Protein AF-F7L0E1-F1 (afdb_monomer)

Foldseek 3Di:
DPPDDPPDAEEEEEEEPAAPPDHPVVVVVVQVVCVVRVHHYDYDYHYPDYPDDDSCVDPVNVVVVVVVCCVRPPPPD

InterPro domains:
  IPR001375 Peptidase S9, prolyl oligopeptidase, catalytic domain [PF00326] (6-75)
  IPR029058 Alpha/Beta hydrolase fold [G3DSA:3.40.50.1820] (1-77)
  IPR029058 Alpha/Beta hydrolase fold [SSF53474] (3-75)

Radius of gyration: 13.63 Å; Cα contacts (8 Å, |Δi|>4): 89; chains: 1; bounding box: 27×30×30 Å

Sequence (77 aa):
MTYISKNTPPFLLLHGDKDMLVSPSQTEKLHRALVAKGVDSTRYVVKGAAHGGEYWVQPEVIKVIIDFLDKNLKNKK

Structure (mmCIF, N/CA/C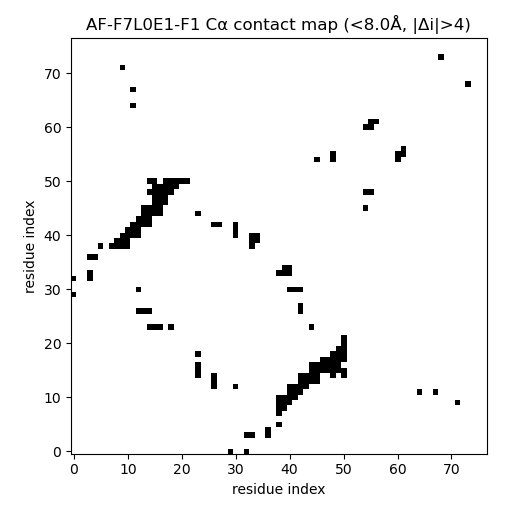/O backbone):
data_AF-F7L0E1-F1
#
_entry.id   AF-F7L0E1-F1
#
loop_
_atom_site.group_PDB
_atom_site.id
_atom_site.type_symbol
_atom_site.label_atom_id
_atom_site.label_alt_id
_atom_site.label_comp_id
_atom_site.label_asym_id
_atom_site.label_entity_id
_atom_site.label_seq_id
_atom_site.pdbx_PDB_ins_code
_atom_site.Cartn_x
_atom_site.Cartn_y
_atom_site.Cartn_z
_atom_site.occupancy
_atom_site.B_iso_or_equiv
_atom_site.auth_seq_id
_atom_site.auth_comp_id
_atom_site.auth_asym_id
_atom_site.auth_atom_id
_atom_site.pdbx_PDB_model_num
ATOM 1 N N . MET A 1 1 ? -2.520 -14.839 10.702 1.00 78.00 1 MET A N 1
ATOM 2 C CA . MET A 1 1 ? -2.224 -13.464 11.162 1.00 78.00 1 MET A CA 1
ATOM 3 C C . MET A 1 1 ? -2.841 -13.227 12.530 1.00 78.00 1 MET A C 1
ATOM 5 O O . MET A 1 1 ? -4.060 -13.266 12.655 1.00 78.00 1 MET A O 1
ATOM 9 N N . THR A 1 2 ? -2.007 -13.006 13.542 1.00 89.56 2 THR A N 1
ATOM 10 C CA . THR A 1 2 ? -2.385 -12.979 14.966 1.00 89.56 2 THR A CA 1
ATOM 11 C C . THR A 1 2 ? -2.817 -11.598 15.474 1.00 89.56 2 THR A C 1
ATOM 13 O O . THR A 1 2 ? -3.736 -11.527 16.278 1.00 89.56 2 THR A O 1
ATOM 16 N N . TYR A 1 3 ? -2.243 -10.502 14.962 1.00 94.12 3 TYR A N 1
ATOM 17 C CA . TYR A 1 3 ? -2.387 -9.157 15.558 1.00 94.12 3 TYR A CA 1
ATOM 18 C C . TYR A 1 3 ? -3.442 -8.231 14.920 1.00 94.12 3 TYR A C 1
ATOM 20 O O . TYR A 1 3 ? -3.525 -7.058 15.270 1.00 94.12 3 TYR A O 1
ATOM 28 N N . ILE A 1 4 ? -4.266 -8.728 13.991 1.00 96.56 4 ILE A N 1
ATOM 29 C CA . ILE A 1 4 ? -5.381 -7.936 13.437 1.00 96.56 4 ILE A CA 1
ATOM 30 C C . ILE A 1 4 ? -6.545 -7.937 14.433 1.00 96.56 4 ILE A C 1
ATOM 32 O O . ILE A 1 4 ? -7.016 -9.015 14.819 1.00 96.56 4 ILE A O 1
ATOM 36 N N . SER A 1 5 ? -7.024 -6.746 14.790 1.00 94.75 5 SER A N 1
ATOM 37 C CA . SER A 1 5 ? -8.091 -6.503 15.765 1.00 94.75 5 SER A CA 1
ATOM 38 C C . SER A 1 5 ? -9.046 -5.397 15.297 1.00 94.75 5 SER A C 1
ATOM 40 O O . SER A 1 5 ? -8.815 -4.758 14.275 1.00 94.75 5 SER A O 1
ATOM 42 N N . LYS A 1 6 ? -10.087 -5.115 16.091 1.00 91.62 6 LYS A N 1
ATOM 43 C CA . LYS A 1 6 ? -11.030 -4.008 15.845 1.00 91.62 6 LYS A CA 1
ATOM 44 C C . LYS A 1 6 ? -10.386 -2.612 15.831 1.00 91.62 6 LYS A C 1
ATOM 46 O O . LYS A 1 6 ? -10.983 -1.680 15.314 1.00 91.62 6 LYS A O 1
ATOM 51 N N . ASN A 1 7 ? -9.190 -2.470 16.408 1.00 95.00 7 ASN A N 1
ATOM 52 C CA . ASN A 1 7 ? -8.451 -1.206 16.451 1.00 95.00 7 ASN A CA 1
ATOM 53 C C . ASN A 1 7 ? -7.438 -1.086 15.300 1.00 95.00 7 ASN A C 1
ATOM 55 O O . ASN A 1 7 ? -6.692 -0.112 15.236 1.00 95.00 7 ASN A O 1
ATOM 59 N N . THR A 1 8 ? -7.346 -2.092 14.428 1.00 97.50 8 THR A N 1
ATOM 60 C CA . THR A 1 8 ? -6.441 -2.055 13.281 1.00 97.50 8 THR A CA 1
ATOM 61 C C . THR A 1 8 ? -6.933 -0.988 12.291 1.00 97.50 8 THR A C 1
ATOM 63 O O . THR A 1 8 ? -8.091 -1.054 11.876 1.00 97.50 8 THR A O 1
ATOM 66 N N . PRO A 1 9 ? -6.098 0.004 11.923 1.00 96.75 9 PRO A N 1
ATOM 67 C CA . PRO A 1 9 ? -6.508 1.068 11.013 1.00 96.75 9 PRO A CA 1
ATOM 68 C C . PRO A 1 9 ? -6.664 0.535 9.582 1.00 96.75 9 PRO A C 1
ATOM 70 O O . PRO A 1 9 ? -6.204 -0.570 9.297 1.00 96.75 9 PRO A O 1
ATOM 73 N N . PRO A 1 10 ? -7.259 1.312 8.665 1.00 97.88 10 PRO A N 1
ATOM 74 C CA . PRO A 1 10 ? -7.273 0.984 7.244 1.00 97.88 10 PRO A CA 1
ATOM 75 C C . PRO A 1 10 ? -5.866 0.848 6.645 1.00 97.88 10 PRO A C 1
ATOM 77 O O . PRO A 1 10 ? -4.934 1.517 7.092 1.00 97.88 10 PRO A O 1
ATOM 80 N N . PHE A 1 11 ? -5.713 0.016 5.610 1.00 98.50 11 PHE A N 1
ATOM 81 C CA . PHE A 1 11 ? -4.432 -0.231 4.930 1.00 98.50 11 PHE A CA 1
ATOM 82 C C . PHE A 1 11 ? -4.495 0.105 3.439 1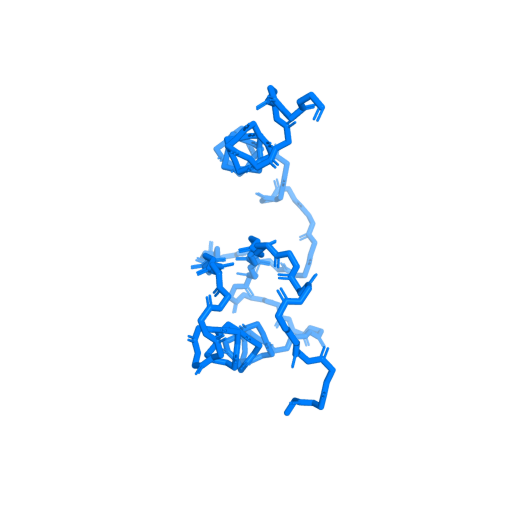.00 98.50 11 PHE A C 1
ATOM 84 O O . PHE A 1 11 ? -5.393 -0.348 2.730 1.00 98.50 11 PHE A O 1
ATOM 91 N N . LEU A 1 12 ? -3.462 0.783 2.945 1.00 98.69 12 LEU A N 1
ATOM 92 C CA . LEU A 1 12 ? -3.097 0.810 1.531 1.00 98.69 12 LEU A CA 1
ATOM 93 C C . LEU A 1 12 ? -1.830 -0.030 1.346 1.00 98.69 12 LEU A C 1
ATOM 95 O O . LEU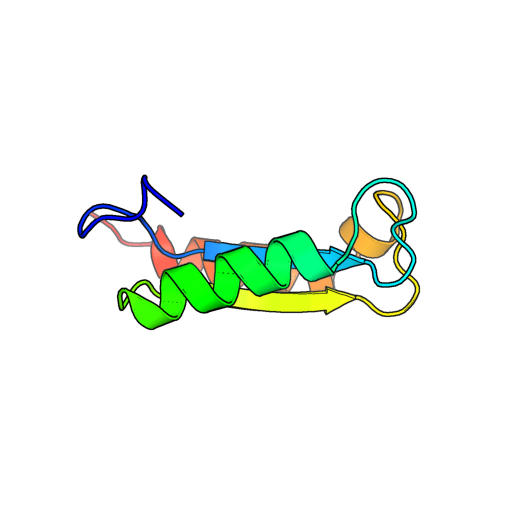 A 1 12 ? -0.808 0.245 1.968 1.00 98.69 12 LEU A O 1
ATOM 99 N N . LEU A 1 13 ? -1.901 -1.058 0.504 1.00 98.69 13 LEU A N 1
ATOM 100 C CA . LEU A 1 13 ? -0.778 -1.934 0.175 1.00 98.69 13 LEU A CA 1
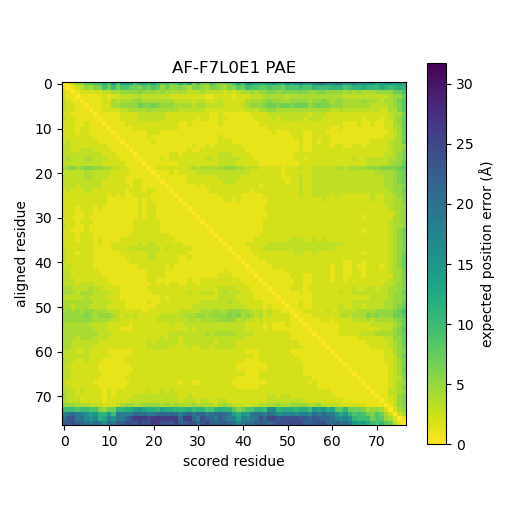ATOM 101 C C . LEU A 1 13 ? -0.408 -1.755 -1.296 1.00 98.69 13 LEU A C 1
ATOM 103 O O . LEU A 1 13 ? -1.239 -1.979 -2.174 1.00 98.69 13 LEU A O 1
ATOM 107 N N . LEU A 1 14 ? 0.842 -1.397 -1.569 1.00 98.38 14 LEU A N 1
ATOM 108 C CA . LEU A 1 14 ? 1.387 -1.280 -2.918 1.00 98.38 14 LEU A CA 1
ATOM 109 C C . LEU A 1 14 ? 2.560 -2.262 -3.040 1.00 98.38 14 LEU A C 1
ATOM 111 O O . LEU A 1 14 ? 3.433 -2.265 -2.176 1.00 98.38 14 LEU A O 1
ATOM 115 N N . HIS A 1 15 ? 2.568 -3.128 -4.058 1.00 98.69 15 HIS A N 1
ATOM 116 C CA . HIS A 1 15 ? 3.618 -4.147 -4.235 1.00 98.69 15 HIS A CA 1
ATOM 117 C C . HIS A 1 15 ? 4.028 -4.273 -5.702 1.00 98.69 15 HIS A C 1
ATOM 119 O O . HIS A 1 15 ? 3.162 -4.325 -6.569 1.00 98.69 15 HIS A O 1
ATOM 125 N N . GLY A 1 16 ? 5.327 -4.327 -5.995 1.00 98.31 16 GLY A N 1
ATOM 126 C CA . GLY A 1 16 ? 5.830 -4.475 -7.362 1.00 98.31 16 GLY A CA 1
ATOM 127 C C . GLY A 1 16 ? 5.845 -5.932 -7.828 1.00 98.31 16 GLY A C 1
ATOM 128 O O . GLY A 1 16 ? 6.324 -6.806 -7.110 1.00 98.31 16 GLY A O 1
ATOM 129 N N . ASP A 1 17 ? 5.340 -6.243 -9.023 1.00 97.88 17 ASP A N 1
ATOM 130 C CA . ASP A 1 17 ? 5.322 -7.637 -9.510 1.00 97.88 17 ASP A CA 1
ATOM 131 C C . ASP A 1 17 ? 6.709 -8.194 -9.891 1.00 97.88 17 ASP A C 1
ATOM 133 O O . ASP A 1 17 ? 6.855 -9.405 -10.071 1.00 97.88 17 ASP A O 1
ATOM 137 N N . LYS A 1 18 ? 7.728 -7.330 -9.985 1.00 97.88 18 LYS A N 1
ATOM 138 C CA . LYS A 1 18 ? 9.141 -7.686 -10.184 1.00 97.88 18 LYS A CA 1
ATOM 139 C C . LYS A 1 18 ? 9.960 -7.604 -8.900 1.00 97.88 18 LYS A C 1
ATOM 141 O O . LYS A 1 18 ? 11.187 -7.647 -8.958 1.00 97.88 18 LYS A O 1
ATOM 146 N N . ASP A 1 19 ? 9.318 -7.494 -7.739 1.00 98.06 19 ASP A N 1
ATOM 147 C CA . ASP A 1 19 ? 10.020 -7.592 -6.464 1.00 98.06 19 ASP A CA 1
ATOM 148 C C . ASP A 1 19 ? 10.563 -9.017 -6.253 1.00 98.06 19 ASP A C 1
ATOM 150 O O . ASP A 1 19 ? 9.818 -9.972 -6.020 1.00 98.06 19 ASP A O 1
ATOM 154 N N . MET A 1 20 ? 11.886 -9.149 -6.359 1.00 96.50 20 MET A N 1
ATOM 155 C CA . MET A 1 20 ? 12.619 -10.395 -6.125 1.00 96.50 20 MET A CA 1
ATOM 156 C C . MET A 1 20 ? 13.096 -10.558 -4.675 1.00 96.50 20 MET A C 1
ATOM 158 O O . MET A 1 20 ? 13.564 -11.636 -4.315 1.00 96.50 20 MET A O 1
ATOM 162 N N . LEU A 1 21 ? 13.000 -9.511 -3.851 1.00 98.00 21 LEU A N 1
ATOM 163 C CA . LEU A 1 21 ? 13.397 -9.544 -2.442 1.00 98.00 21 LEU A CA 1
ATOM 164 C C . LEU A 1 21 ? 12.229 -9.993 -1.565 1.00 98.00 21 LEU A C 1
ATOM 166 O O . LEU A 1 21 ? 12.404 -10.797 -0.649 1.00 98.00 21 LEU A O 1
ATOM 170 N N . VAL A 1 22 ? 11.024 -9.508 -1.867 1.00 97.56 22 VAL A N 1
ATOM 171 C CA . VAL A 1 22 ? 9.802 -9.850 -1.141 1.00 97.56 22 VAL A CA 1
ATOM 172 C C . VAL A 1 22 ? 8.704 -10.243 -2.123 1.00 97.56 22 VAL A C 1
ATOM 174 O O . VAL A 1 22 ? 8.236 -9.446 -2.929 1.00 97.56 22 VAL A O 1
ATOM 177 N N . SER A 1 23 ? 8.229 -11.486 -2.013 1.00 97.19 23 SER A N 1
ATOM 178 C CA . SER A 1 23 ? 7.158 -11.999 -2.875 1.00 97.19 23 SER A CA 1
ATOM 179 C C . SER A 1 23 ? 5.870 -11.161 -2.759 1.00 97.19 23 SER A C 1
ATOM 181 O O . SER A 1 23 ? 5.390 -10.951 -1.637 1.00 97.19 23 SER A O 1
ATOM 183 N N . PRO A 1 24 ? 5.209 -10.813 -3.884 1.00 96.56 24 PRO A N 1
ATOM 184 C CA . PRO A 1 24 ? 3.897 -10.154 -3.881 1.00 96.56 24 PRO A CA 1
ATOM 185 C C . PRO A 1 24 ? 2.798 -10.913 -3.126 1.00 96.56 24 PRO A C 1
ATOM 187 O O . PRO A 1 24 ? 1.797 -10.317 -2.718 1.00 96.56 24 PRO A O 1
ATOM 190 N N . SER A 1 25 ? 2.981 -12.218 -2.895 1.00 97.19 25 SER A N 1
ATOM 191 C CA . SER A 1 25 ? 2.071 -13.029 -2.077 1.00 97.19 25 SER A CA 1
ATOM 192 C C . SER A 1 25 ? 1.993 -12.560 -0.618 1.00 97.19 25 SER A C 1
ATOM 194 O O . SER A 1 25 ? 0.995 -12.824 0.051 1.00 97.19 25 SER A O 1
ATOM 196 N N . GLN A 1 26 ? 3.002 -11.844 -0.107 1.00 97.56 26 GLN A N 1
ATOM 197 C CA . GLN A 1 26 ? 2.998 -11.325 1.266 1.00 97.56 26 GLN A CA 1
ATOM 198 C C . GLN A 1 26 ? 1.905 -10.271 1.463 1.00 97.56 26 GLN A C 1
ATOM 200 O O . GLN A 1 26 ? 1.083 -10.393 2.375 1.00 97.56 26 GLN A O 1
ATOM 205 N N . THR A 1 27 ? 1.826 -9.284 0.565 1.00 98.12 27 THR A N 1
ATOM 206 C CA . THR A 1 27 ? 0.757 -8.278 0.612 1.00 98.12 27 THR A CA 1
ATOM 207 C C . THR A 1 27 ? -0.603 -8.880 0.279 1.00 98.12 27 THR A C 1
ATOM 209 O O . THR A 1 27 ? -1.602 -8.438 0.838 1.00 98.12 27 THR A O 1
ATOM 212 N N . GLU A 1 28 ? -0.672 -9.921 -0.560 1.00 98.31 28 GLU A N 1
ATOM 213 C CA . GLU A 1 28 ? -1.930 -10.635 -0.819 1.00 98.31 28 GLU A CA 1
ATOM 214 C C . GLU A 1 28 ? -2.462 -11.327 0.446 1.00 98.31 28 GLU A C 1
ATOM 216 O O . GLU A 1 28 ? -3.628 -11.151 0.805 1.00 98.31 28 GLU A O 1
ATOM 221 N N . LYS A 1 29 ? -1.610 -12.081 1.154 1.00 98.19 29 LYS A N 1
ATOM 222 C CA . LYS A 1 29 ? -1.983 -12.770 2.401 1.00 98.19 29 LYS A CA 1
ATOM 223 C C . LYS A 1 29 ? -2.439 -11.781 3.473 1.00 98.19 29 LYS A C 1
ATOM 225 O O . LYS A 1 29 ? -3.453 -12.027 4.126 1.00 98.19 29 LYS A O 1
ATOM 230 N N . LEU A 1 30 ? -1.720 -10.666 3.633 1.00 98.31 30 LEU A N 1
ATOM 231 C CA . LEU A 1 30 ? -2.085 -9.596 4.564 1.00 98.31 30 LEU A CA 1
ATOM 232 C C . LEU A 1 30 ? -3.432 -8.966 4.192 1.00 98.31 30 LEU A C 1
ATOM 234 O O . LEU A 1 30 ? -4.317 -8.886 5.040 1.00 98.31 30 LEU A O 1
ATOM 238 N N . HIS A 1 31 ? -3.614 -8.586 2.926 1.00 98.50 31 HIS A N 1
ATOM 239 C CA . HIS A 1 31 ? -4.860 -8.003 2.429 1.00 98.50 31 HIS A CA 1
ATOM 240 C C . HIS A 1 31 ? -6.064 -8.914 2.699 1.00 98.50 31 HIS A C 1
ATOM 242 O O . HIS A 1 31 ? -7.037 -8.486 3.316 1.00 98.50 31 HIS A O 1
ATOM 248 N N . ARG A 1 32 ? -5.972 -10.199 2.325 1.00 98.31 32 ARG A N 1
ATOM 249 C CA . ARG A 1 32 ? -7.043 -11.177 2.574 1.00 98.31 32 ARG A CA 1
ATOM 250 C C . ARG A 1 32 ? -7.359 -11.309 4.063 1.00 98.31 32 ARG A C 1
ATOM 252 O O . ARG A 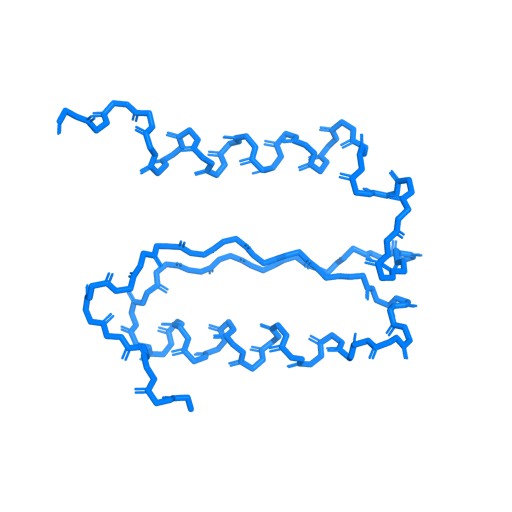1 32 ? -8.528 -11.370 4.430 1.00 98.31 32 ARG A O 1
ATOM 259 N N . ALA A 1 33 ? -6.341 -11.332 4.924 1.00 98.19 33 ALA A N 1
ATOM 260 C CA . ALA A 1 33 ? -6.535 -11.440 6.367 1.00 98.19 33 ALA A CA 1
ATOM 261 C C . ALA A 1 33 ? -7.172 -10.184 6.990 1.00 98.19 33 ALA A C 1
ATOM 263 O O . ALA A 1 33 ? -7.964 -10.317 7.923 1.00 98.19 33 ALA A O 1
ATOM 264 N N . LEU A 1 34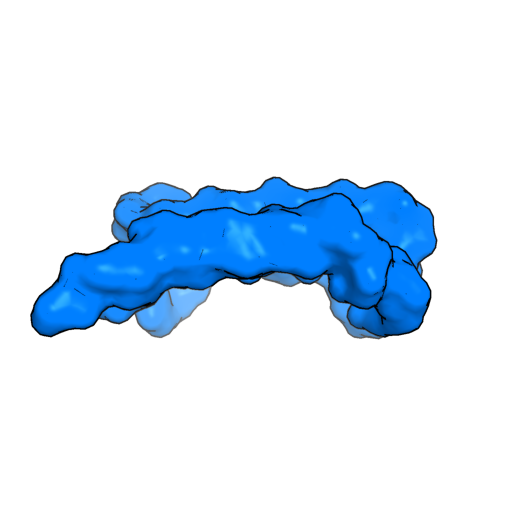 ? -6.841 -8.987 6.491 1.00 98.38 34 LEU A N 1
ATOM 265 C CA . LEU A 1 34 ? -7.451 -7.719 6.912 1.00 98.38 34 LEU A CA 1
ATOM 266 C C . LEU A 1 34 ? -8.930 -7.669 6.516 1.00 98.38 34 LEU A C 1
ATOM 268 O O . LEU A 1 34 ? -9.785 -7.477 7.382 1.00 98.38 34 LEU A O 1
ATOM 272 N N . VAL A 1 35 ? -9.232 -7.942 5.243 1.00 97.75 35 VAL A N 1
ATOM 273 C CA . VAL A 1 35 ? -10.606 -7.947 4.715 1.00 97.75 35 VAL A CA 1
ATOM 274 C C . VAL A 1 35 ? -11.468 -8.994 5.419 1.00 97.75 35 VAL A C 1
ATOM 276 O O . VAL A 1 35 ? -12.583 -8.690 5.833 1.00 97.75 35 VAL A O 1
ATOM 279 N N . ALA A 1 36 ? -10.945 -10.205 5.646 1.00 97.19 36 ALA A N 1
ATOM 280 C CA . ALA A 1 36 ? -11.664 -11.259 6.370 1.00 97.19 36 ALA A CA 1
ATOM 281 C C . ALA A 1 36 ? -12.026 -10.873 7.817 1.00 97.19 36 ALA A C 1
ATOM 283 O O . ALA A 1 36 ? -12.930 -11.462 8.403 1.00 97.19 36 ALA A O 1
ATOM 284 N N . LYS A 1 37 ? -11.329 -9.890 8.398 1.00 96.75 37 LYS A N 1
ATOM 285 C CA . LYS A 1 37 ? -11.605 -9.335 9.730 1.00 96.75 37 LYS A CA 1
ATOM 286 C C . LYS A 1 37 ? -12.350 -7.995 9.688 1.00 96.75 37 LYS A C 1
ATOM 288 O O . LYS A 1 37 ? -12.458 -7.340 10.720 1.00 96.75 37 LYS A O 1
ATOM 293 N N . GLY A 1 38 ? -12.864 -7.595 8.525 1.00 96.62 38 GLY A N 1
ATOM 294 C CA . GLY A 1 38 ? -13.643 -6.369 8.348 1.00 96.62 38 GLY A CA 1
ATOM 295 C C . GLY A 1 38 ? -12.822 -5.077 8.377 1.00 96.62 38 GLY A C 1
ATOM 296 O O . GLY A 1 38 ? -13.398 -4.003 8.524 1.00 96.62 38 GLY A O 1
ATOM 297 N N . VAL A 1 39 ? -11.494 -5.154 8.252 1.00 98.06 39 VAL A N 1
ATOM 298 C CA . VAL A 1 39 ? -10.632 -3.967 8.160 1.00 98.06 39 VAL A CA 1
ATOM 299 C C . VAL A 1 39 ? -10.591 -3.488 6.707 1.00 98.06 39 VAL A C 1
ATOM 301 O O . VAL A 1 39 ? -10.313 -4.286 5.810 1.00 98.06 39 VAL A O 1
ATOM 304 N N . ASP A 1 40 ? -10.826 -2.189 6.475 1.00 97.62 40 ASP A N 1
ATOM 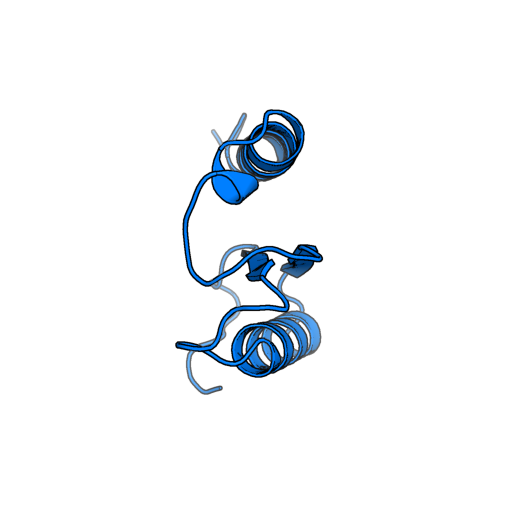305 C CA . ASP A 1 40 ? -10.677 -1.574 5.147 1.00 97.62 40 ASP A CA 1
ATOM 306 C C . ASP A 1 40 ? -9.226 -1.745 4.668 1.00 97.62 40 ASP A C 1
ATOM 308 O O . ASP A 1 40 ? -8.270 -1.303 5.309 1.00 97.62 40 ASP A O 1
ATOM 312 N N . SER A 1 41 ? -9.048 -2.441 3.553 1.00 98.44 41 SER A N 1
ATOM 313 C CA . SER A 1 41 ? -7.743 -2.681 2.960 1.00 98.44 41 SER A CA 1
ATOM 314 C C . SER A 1 41 ? -7.863 -2.582 1.452 1.00 98.44 41 SER A C 1
ATOM 316 O O . SER A 1 41 ? -8.675 -3.268 0.841 1.00 98.44 41 SER A O 1
ATOM 318 N N . THR A 1 42 ? -7.018 -1.760 0.844 1.00 98.62 42 THR A N 1
ATOM 319 C CA . THR A 1 42 ? -6.871 -1.658 -0.609 1.00 98.62 42 THR A CA 1
ATOM 320 C C . THR A 1 42 ? -5.491 -2.167 -1.002 1.00 98.62 42 THR A C 1
ATOM 322 O O . THR A 1 42 ? -4.503 -1.846 -0.338 1.00 98.62 42 THR A O 1
ATOM 325 N N . ARG A 1 43 ? -5.402 -2.959 -2.077 1.00 98.50 43 ARG A N 1
ATOM 326 C CA . ARG A 1 43 ? -4.133 -3.507 -2.569 1.00 98.50 43 ARG A CA 1
ATOM 327 C C . ARG A 1 43 ? -3.952 -3.262 -4.063 1.00 98.50 43 ARG A C 1
ATOM 329 O O . ARG A 1 43 ? -4.799 -3.665 -4.853 1.00 98.50 43 ARG A O 1
ATOM 336 N N . TYR A 1 44 ? -2.796 -2.721 -4.432 1.00 98.38 44 TYR A N 1
ATOM 337 C CA . TYR A 1 44 ? -2.343 -2.594 -5.813 1.00 98.38 44 TYR A CA 1
ATOM 338 C C . TYR A 1 44 ? -1.097 -3.442 -6.062 1.00 98.38 44 TYR A C 1
ATOM 340 O O . TYR A 1 44 ? -0.199 -3.520 -5.220 1.00 98.38 44 TYR A O 1
ATOM 348 N N . VAL A 1 45 ? -1.042 -4.049 -7.248 1.00 98.12 45 VAL A N 1
ATOM 349 C CA . VAL A 1 45 ? 0.177 -4.652 -7.791 1.00 98.12 45 VAL A CA 1
ATOM 350 C C . VAL A 1 45 ? 0.662 -3.776 -8.936 1.00 98.12 45 VAL A C 1
ATOM 352 O O . VAL A 1 45 ? -0.040 -3.627 -9.934 1.00 98.12 45 VAL A O 1
ATOM 355 N N . VAL A 1 46 ? 1.840 -3.181 -8.782 1.00 97.69 46 VAL A N 1
ATOM 356 C CA . VAL A 1 46 ? 2.423 -2.280 -9.777 1.00 97.69 46 VAL A CA 1
ATOM 357 C C . VAL A 1 46 ? 3.231 -3.114 -10.766 1.00 97.69 46 VAL A C 1
ATOM 359 O O . VAL A 1 46 ? 4.269 -3.683 -10.423 1.00 97.69 46 VAL A O 1
ATOM 362 N N . LYS A 1 47 ? 2.722 -3.217 -11.994 1.00 97.00 47 LYS A N 1
ATOM 363 C CA . LYS A 1 47 ? 3.346 -3.991 -13.071 1.00 97.00 47 LYS A CA 1
ATOM 364 C C . LYS A 1 47 ? 4.694 -3.381 -13.461 1.00 97.00 47 LYS A C 1
ATOM 366 O O . LYS A 1 47 ? 4.770 -2.189 -13.734 1.00 97.00 47 LYS A O 1
ATOM 371 N N . GLY A 1 48 ? 5.736 -4.203 -13.519 1.00 97.06 48 GLY A N 1
ATOM 372 C CA . GLY A 1 48 ? 7.106 -3.805 -13.842 1.00 97.06 48 GLY A CA 1
ATOM 373 C C . GLY A 1 48 ? 7.911 -3.265 -12.658 1.00 97.06 48 GLY A C 1
ATOM 374 O O . GLY A 1 48 ? 9.137 -3.237 -12.740 1.00 97.06 48 GLY A O 1
ATOM 375 N N . ALA A 1 49 ? 7.264 -2.884 -11.553 1.00 97.81 49 ALA A N 1
ATOM 376 C CA . ALA A 1 49 ? 7.964 -2.329 -10.401 1.00 97.81 49 ALA A CA 1
ATOM 377 C C . ALA A 1 49 ? 8.722 -3.416 -9.626 1.00 97.81 49 ALA A C 1
ATOM 379 O O . ALA A 1 49 ? 8.199 -4.504 -9.372 1.00 97.81 49 ALA A O 1
ATOM 380 N N . ALA A 1 50 ? 9.953 -3.098 -9.230 1.00 97.56 50 ALA A N 1
ATOM 381 C CA . ALA A 1 50 ? 10.772 -3.914 -8.338 1.00 97.56 50 ALA A CA 1
ATOM 382 C C . ALA A 1 50 ? 10.496 -3.564 -6.860 1.00 97.56 50 ALA A C 1
ATOM 384 O O . ALA A 1 50 ? 9.516 -2.893 -6.545 1.00 97.56 50 ALA A O 1
ATOM 385 N N . HIS A 1 51 ? 11.371 -3.992 -5.945 1.00 97.75 51 HIS A N 1
ATOM 386 C CA . HIS A 1 51 ? 11.256 -3.700 -4.508 1.00 97.75 51 HIS A CA 1
ATOM 387 C C . HIS A 1 51 ? 11.235 -2.194 -4.182 1.00 97.75 51 HIS A C 1
ATOM 389 O O . HIS A 1 51 ? 10.548 -1.745 -3.272 1.00 97.75 51 HIS A O 1
ATOM 395 N N . GLY A 1 52 ? 11.988 -1.406 -4.950 1.00 95.19 52 GLY A N 1
ATOM 396 C CA . GLY A 1 52 ? 12.146 0.040 -4.813 1.00 95.19 52 GLY A CA 1
ATOM 397 C C . GLY A 1 52 ? 12.301 0.699 -6.188 1.00 95.19 52 GLY A C 1
ATOM 398 O O . GLY A 1 52 ? 12.116 0.043 -7.213 1.00 95.19 52 GLY A O 1
ATOM 399 N N . GLY A 1 53 ? 12.662 1.984 -6.213 1.00 95.88 53 GLY A N 1
ATOM 400 C CA . GLY A 1 53 ? 12.979 2.716 -7.446 1.00 95.88 53 GLY A CA 1
ATOM 401 C C . GLY A 1 53 ? 11.888 3.663 -7.950 1.00 95.88 53 GLY A C 1
ATOM 402 O O . GLY A 1 53 ? 10.948 4.010 -7.236 1.00 95.88 53 GLY A O 1
ATOM 403 N N . GLU A 1 54 ? 12.053 4.106 -9.197 1.00 96.62 54 GLU A N 1
ATOM 404 C CA . GLU A 1 54 ? 11.322 5.240 -9.780 1.00 96.62 54 GLU A CA 1
ATOM 405 C C . GLU A 1 54 ? 9.802 5.054 -9.834 1.00 96.62 54 GLU A C 1
ATOM 407 O O . GLU A 1 54 ? 9.067 6.028 -9.688 1.00 96.62 54 GLU A O 1
ATOM 412 N N . TYR A 1 55 ? 9.319 3.814 -9.965 1.00 96.75 55 TYR A N 1
ATOM 413 C CA . TYR A 1 55 ? 7.888 3.498 -10.000 1.00 96.75 55 TYR A CA 1
ATOM 414 C C . TYR A 1 55 ? 7.138 4.018 -8.761 1.00 96.75 55 TYR A C 1
ATOM 416 O O . TYR A 1 55 ? 5.973 4.383 -8.866 1.00 96.75 55 TYR A O 1
ATOM 424 N N . TRP A 1 56 ? 7.793 4.095 -7.598 1.00 97.25 56 TRP A N 1
ATOM 425 C CA . TRP A 1 56 ? 7.157 4.479 -6.329 1.00 97.25 56 TRP A CA 1
ATOM 426 C C . TRP A 1 56 ? 7.014 5.986 -6.124 1.00 97.25 56 TRP A C 1
ATOM 428 O O . TRP A 1 56 ? 6.256 6.413 -5.257 1.00 97.25 56 TRP A O 1
ATOM 438 N N . VAL A 1 57 ? 7.734 6.783 -6.915 1.00 96.69 57 VAL A N 1
ATOM 439 C CA . VAL A 1 57 ? 7.694 8.252 -6.864 1.00 96.69 57 VAL A CA 1
ATOM 440 C C . VAL A 1 57 ? 6.957 8.856 -8.058 1.00 96.69 57 VAL A C 1
ATOM 442 O O . VAL A 1 57 ? 6.934 10.076 -8.208 1.00 96.69 57 VAL A O 1
ATOM 445 N N . GLN A 1 58 ? 6.342 8.019 -8.901 1.00 97.25 58 GLN A N 1
ATOM 446 C CA . GLN A 1 58 ? 5.534 8.497 -10.019 1.00 97.25 58 GLN A CA 1
ATOM 447 C C . GLN A 1 58 ? 4.314 9.275 -9.509 1.00 97.25 58 GLN A C 1
ATOM 449 O O . GLN A 1 58 ? 3.715 8.873 -8.501 1.00 97.25 58 GLN A O 1
ATOM 454 N N . PRO A 1 59 ? 3.909 10.360 -10.194 1.00 98.12 59 PRO A N 1
ATOM 455 C CA . PRO A 1 59 ? 2.793 11.198 -9.763 1.00 98.12 59 PRO A CA 1
ATOM 456 C C . PRO A 1 59 ? 1.508 10.417 -9.473 1.00 98.12 59 PRO A C 1
ATOM 458 O O . PRO A 1 59 ? 0.807 10.723 -8.510 1.00 98.12 59 PRO A O 1
ATOM 461 N N . GLU A 1 60 ? 1.210 9.376 -10.250 1.00 96.88 60 GLU A N 1
ATOM 462 C CA . GLU A 1 60 ? 0.008 8.556 -10.087 1.00 96.88 60 GLU A CA 1
ATOM 463 C C . GLU A 1 60 ? 0.055 7.735 -8.794 1.00 96.88 60 GLU A C 1
ATOM 465 O O . GLU A 1 60 ? -0.947 7.635 -8.084 1.00 96.88 60 GLU A O 1
ATOM 470 N N . VAL A 1 61 ? 1.224 7.186 -8.448 1.00 97.88 61 VAL A N 1
ATOM 471 C CA . VAL A 1 61 ? 1.419 6.430 -7.202 1.00 97.88 61 VAL A CA 1
ATOM 472 C C . VAL A 1 61 ? 1.326 7.362 -6.000 1.00 97.88 61 VAL A C 1
ATOM 474 O O . VAL A 1 61 ? 0.610 7.067 -5.041 1.00 97.88 6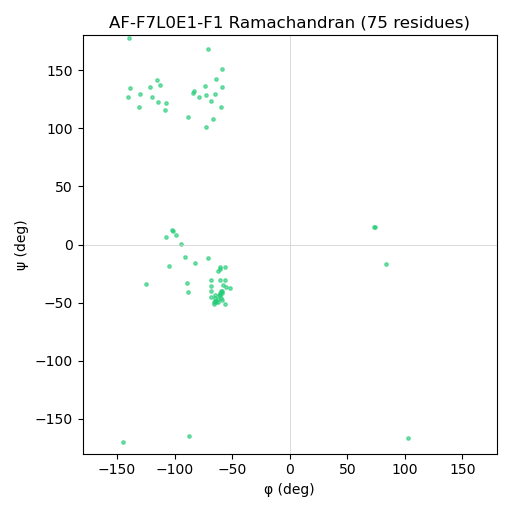1 VAL A O 1
ATOM 477 N N . ILE A 1 62 ? 1.984 8.521 -6.074 1.00 98.06 62 ILE A N 1
ATOM 478 C CA . ILE A 1 62 ? 1.917 9.542 -5.025 1.00 98.06 62 ILE A CA 1
ATOM 479 C C . ILE A 1 62 ? 0.478 10.025 -4.830 1.00 98.06 62 ILE A C 1
ATOM 481 O O . ILE A 1 62 ? 0.025 10.139 -3.692 1.00 98.06 62 ILE A O 1
ATOM 485 N N . LYS A 1 63 ? -0.277 10.230 -5.914 1.00 98.19 63 LYS A N 1
ATOM 486 C CA . LYS A 1 63 ? -1.691 10.608 -5.839 1.00 98.19 63 LYS A CA 1
ATOM 487 C C . LYS A 1 63 ? -2.522 9.561 -5.094 1.00 98.19 63 LYS A C 1
ATOM 489 O O . LYS A 1 63 ? -3.280 9.930 -4.205 1.00 98.19 63 LYS A O 1
ATOM 494 N N . VAL A 1 64 ? -2.354 8.271 -5.396 1.00 98.25 64 VAL A N 1
ATOM 495 C CA . VAL A 1 64 ? -3.065 7.184 -4.691 1.00 98.25 64 VAL A CA 1
ATOM 496 C C . VAL A 1 64 ? -2.747 7.184 -3.191 1.00 98.25 64 VAL A C 1
ATOM 498 O O . VAL A 1 64 ? -3.645 6.989 -2.370 1.00 98.25 64 VAL A O 1
ATOM 501 N N . ILE A 1 65 ? -1.486 7.428 -2.822 1.00 98.06 65 ILE A N 1
ATOM 502 C CA . ILE A 1 65 ? -1.067 7.522 -1.417 1.00 98.06 65 ILE A CA 1
ATOM 503 C C . ILE A 1 65 ? -1.726 8.727 -0.737 1.00 98.06 65 ILE A C 1
ATOM 505 O O . ILE A 1 65 ? -2.300 8.576 0.342 1.00 98.06 65 ILE A O 1
ATOM 509 N N . ILE A 1 66 ? -1.677 9.907 -1.362 1.00 97.75 66 ILE A N 1
ATOM 510 C CA . ILE A 1 66 ? -2.275 11.133 -0.816 1.0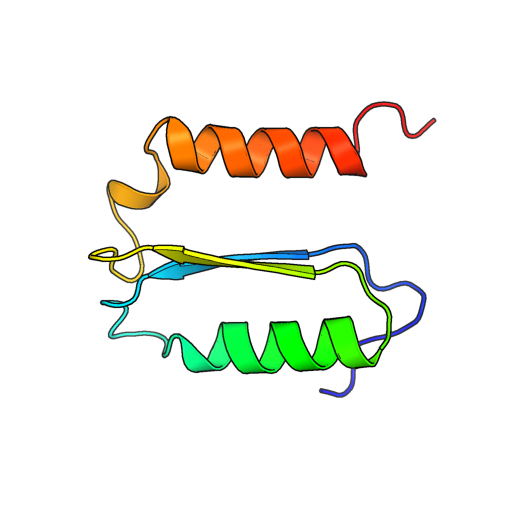0 97.75 66 ILE A CA 1
ATOM 511 C C . ILE A 1 66 ? -3.786 10.972 -0.667 1.00 97.75 66 ILE A C 1
ATOM 513 O O . ILE A 1 66 ? -4.304 11.252 0.407 1.00 97.75 66 ILE A O 1
ATOM 517 N N . ASP A 1 67 ? -4.487 10.459 -1.679 1.00 97.31 67 ASP A N 1
ATOM 518 C CA . ASP A 1 67 ? -5.937 10.242 -1.624 1.00 97.31 67 ASP A CA 1
ATOM 519 C C . ASP A 1 67 ? -6.321 9.292 -0.473 1.00 97.31 67 ASP A C 1
ATOM 521 O O . ASP A 1 67 ? -7.308 9.515 0.233 1.00 97.31 67 ASP A O 1
ATOM 525 N N . PHE A 1 68 ? -5.526 8.240 -0.244 1.00 97.81 68 PHE A N 1
ATOM 526 C CA . PHE A 1 68 ? -5.728 7.330 0.882 1.00 97.81 68 PHE A CA 1
ATOM 527 C C . PHE A 1 68 ? -5.531 8.031 2.230 1.00 97.81 68 PHE A C 1
ATOM 529 O O . PHE A 1 68 ? -6.347 7.851 3.138 1.00 97.81 68 PHE A O 1
ATOM 536 N N . LEU A 1 69 ? -4.469 8.823 2.379 1.00 97.12 69 LEU A N 1
ATOM 537 C CA . LEU A 1 69 ? -4.211 9.570 3.609 1.00 97.12 69 LEU A CA 1
ATOM 538 C C . LEU A 1 69 ? -5.296 10.625 3.844 1.00 97.12 69 LEU A C 1
ATOM 540 O O . LEU A 1 69 ? -5.825 10.708 4.950 1.00 97.12 69 LEU A O 1
ATOM 544 N N . ASP A 1 70 ? -5.697 11.359 2.808 1.00 96.38 70 ASP A N 1
ATOM 545 C CA . ASP A 1 70 ? -6.758 12.360 2.869 1.00 96.38 70 ASP A CA 1
ATOM 546 C C . ASP A 1 70 ? -8.084 11.728 3.313 1.00 96.38 70 ASP A C 1
ATOM 548 O O . ASP A 1 70 ? -8.693 12.208 4.269 1.00 96.38 70 ASP A O 1
ATOM 552 N N . LYS A 1 71 ? -8.487 10.597 2.713 1.00 95.00 71 LYS A N 1
ATOM 553 C CA . LYS A 1 71 ? -9.690 9.840 3.112 1.00 95.00 71 LYS A CA 1
ATOM 554 C C . LYS A 1 71 ? -9.674 9.444 4.594 1.00 95.00 71 LYS A C 1
ATOM 556 O O . LYS A 1 71 ? -10.728 9.387 5.224 1.00 95.00 71 LYS A O 1
ATOM 561 N N . ASN A 1 72 ? -8.505 9.106 5.142 1.00 94.69 72 ASN A N 1
ATOM 562 C CA . ASN A 1 72 ? -8.399 8.457 6.451 1.00 94.69 72 ASN A CA 1
ATOM 563 C C . ASN A 1 72 ? -7.926 9.366 7.589 1.00 94.69 72 ASN A C 1
ATOM 565 O O . ASN A 1 72 ? -8.107 8.994 8.752 1.00 94.69 72 ASN A O 1
ATOM 569 N N . LEU A 1 73 ? -7.311 10.510 7.289 1.00 93.69 73 LEU A N 1
ATOM 570 C CA . LEU A 1 73 ? -6.698 11.407 8.273 1.00 93.69 73 LEU A CA 1
ATOM 571 C C . LEU A 1 73 ? -7.232 12.838 8.189 1.00 93.69 73 LEU A C 1
ATOM 573 O O . LEU A 1 73 ? -7.351 13.503 9.218 1.00 93.69 73 LEU A O 1
ATOM 577 N N . LYS A 1 74 ? -7.571 13.328 6.994 1.00 81.88 74 LYS A N 1
ATOM 578 C CA . LYS A 1 74 ? -8.020 14.712 6.819 1.00 81.88 74 LYS A CA 1
ATOM 579 C C . LYS A 1 74 ? -9.434 14.849 7.381 1.00 81.88 74 LYS A C 1
ATOM 581 O O . LYS A 1 74 ? -10.320 14.065 7.058 1.00 81.88 74 LYS A O 1
ATOM 586 N N . ASN A 1 75 ? -9.629 15.841 8.248 1.00 65.19 75 ASN A N 1
ATOM 587 C CA . ASN A 1 75 ? -10.862 16.108 9.006 1.00 65.19 75 ASN A CA 1
ATOM 588 C C . ASN A 1 75 ? -11.182 15.149 10.167 1.00 65.19 75 ASN A C 1
ATOM 590 O O . ASN A 1 75 ? -12.293 15.200 10.698 1.00 65.19 75 ASN A O 1
ATOM 594 N N . LYS A 1 76 ? -10.228 14.332 10.631 1.00 58.53 76 LYS A N 1
ATOM 595 C CA . LYS A 1 76 ? -10.344 13.750 11.976 1.00 58.53 76 LYS A CA 1
ATOM 596 C C . LYS A 1 76 ? -10.071 14.851 13.006 1.00 58.53 76 LYS A C 1
ATOM 598 O O . LYS A 1 76 ? -8.922 15.244 13.184 1.00 58.53 76 LYS A O 1
ATOM 603 N N . LYS A 1 77 ? -11.144 15.400 13.589 1.00 45.75 77 LYS A N 1
ATOM 604 C CA . LYS A 1 77 ? -11.073 16.179 14.834 1.00 45.75 77 LYS A CA 1
ATOM 605 C C . LYS A 1 77 ? -10.644 15.284 15.989 1.00 45.75 77 LYS A C 1
ATOM 607 O O . LYS A 1 77 ? -11.064 14.104 15.983 1.00 45.75 77 LYS A O 1
#

Mean predicted aligned error: 3.08 Å

pLDDT: mean 95.15, std 8.55, range [45.75, 98.69]

Organism: NCBI:txid457403

Nearest PDB structures (foldseek):
  4f21-assembly5_E  TM=8.344E-01  e=5.230E-03  Francisella tularensis subsp. tularensis SCHU S4
  7bfr-assembly1_A  TM=8.742E-01  e=2.459E-02  Thermogutta terrifontis
  5aoa-assembly1_A  TM=8.703E-01  e=3.938E-02  Thermogutta terrifontis
  6avw-assembly1_A  TM=8.168E-01  e=2.459E-02  Arabidopsis thaliana
  5aob-assembly1_A  TM=8.164E-01  e=4.819E-02  Thermogutta terrifontis

Solvent-accessible surface area (backbone atoms only — not comparable to full-atom values): 4764 Å² total; per-residue (Å²): 135,85,86,79,53,98,82,50,72,72,45,83,43,79,39,22,73,52,20,84,89,54,62,56,62,57,60,50,55,51,42,53,56,37,46,77,70,73,29,59,57,49,81,48,74,41,82,78,24,34,82,68,65,72,69,69,72,33,70,71,47,46,47,55,52,48,54,51,46,44,75,73,53,60,87,69,126

Secondary structure (DSSP, 8-state):
-----TTPPPEEEEEETT-SSS-THHHHHHHHHHHHTT--EEEEEETT--SSSGGGGSHHHHHHHHHHHHHHHTT--